Protein AF-A0A0G3UY94-F1 (afdb_monomer_lite)

Sequence (174 aa):
MSTPREQEIESTTPRPGQRKGATKQNPTDFEIDQRRLQVGRLLSEKVPQSEIAECLGISRSTLTRDLTAIKAEWRSQVRVQYTEAIAQEIATLDELERRIWVTHLNAFGDDSVSEFSLKAVGALLSIKDRRYRLLGLVGTPKPEIRPVPTLTREEHEEAESAMFWNTMGDYLGA

pLDDT: mean 83.75, std 15.05, range [45.38, 98.38]

Radius of gyration: 38.99 Å; chains: 1; bounding box: 104×65×109 Å

Secondary structure (DSSP, 8-state):
------------PPP---------PPPPHHHHHHHHHHHHHHHHTT--HHHHHHHTT--HHHHHHHHHHHHHHHHHHHHHHHHHHHHHHHHHHHHHHHHHIIIIITT--SS---HHHHHHHHHHHHHHHHHHHHTT-S-S-----PPP----HHHHHHHHHHHHHHHHH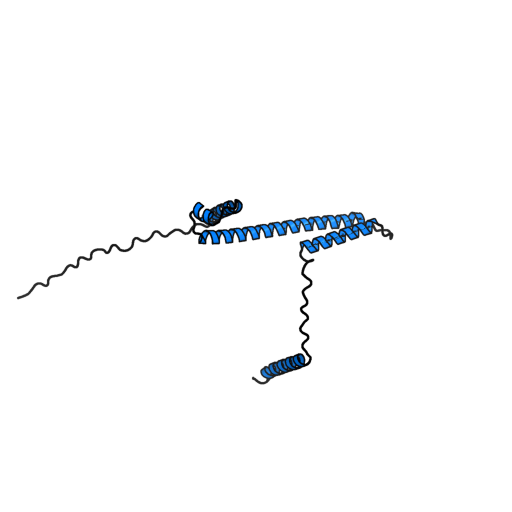HHS--

Foldseek 3Di:
DDDDDDDDDPPPDDDPDDPPPPPDDDDDPVVLVVLLVQLVVCVVVVNDLVVSCVVVVHDSVSSVVSVVVNVVVVVVVVVVVLVVVLVVLLVVLVVVLVVLCVPPVVPPPDPDDDPSNVVSVVSNVVSVVVNCVSVVVPDPPPPPPPPPPPQDPVSVVVVVVVVVVVVVVVVVPD

Structure (mmCIF, N/CA/C/O backbone):
data_AF-A0A0G3UY94-F1
#
_entry.id   AF-A0A0G3UY94-F1
#
loop_
_atom_site.group_PDB
_atom_site.id
_atom_site.type_symbol
_atom_site.label_atom_id
_atom_site.label_alt_id
_atom_site.label_comp_id
_atom_site.label_asym_id
_atom_site.label_entity_id
_atom_site.label_seq_id
_atom_site.pdbx_PDB_ins_code
_atom_site.Cartn_x
_atom_site.Cartn_y
_atom_site.Cartn_z
_atom_site.occupancy
_atom_site.B_iso_or_equiv
_atom_site.auth_seq_id
_atom_site.auth_comp_id
_atom_site.auth_asym_id
_atom_site.auth_atom_id
_atom_site.pdbx_PDB_model_num
ATOM 1 N N . MET A 1 1 ? -63.654 -45.161 69.957 1.00 45.38 1 MET A N 1
ATOM 2 C CA . MET A 1 1 ? -62.869 -43.923 70.140 1.00 45.38 1 MET A CA 1
ATOM 3 C C . MET A 1 1 ? -61.883 -43.850 68.986 1.00 45.38 1 MET A C 1
ATOM 5 O O . MET A 1 1 ? -60.883 -44.550 69.015 1.00 45.38 1 MET A O 1
ATOM 9 N N . SER A 1 2 ? -62.229 -43.105 67.937 1.00 50.50 2 SER A N 1
ATOM 10 C CA . SER A 1 2 ? -61.427 -42.946 66.719 1.00 50.50 2 SER A CA 1
ATOM 11 C C . SER A 1 2 ? -61.305 -41.452 66.462 1.00 50.50 2 SER A C 1
ATOM 13 O O . SER A 1 2 ? -62.314 -40.787 66.242 1.00 50.50 2 SER A O 1
ATOM 15 N N . THR A 1 3 ? -60.096 -40.917 66.577 1.00 55.03 3 THR A N 1
ATOM 16 C CA . THR A 1 3 ? -59.793 -39.518 66.273 1.00 55.03 3 THR A CA 1
ATOM 17 C C . THR A 1 3 ? -59.584 -39.351 64.763 1.00 55.03 3 THR A C 1
ATOM 19 O O . THR A 1 3 ? -58.876 -40.167 64.163 1.00 55.03 3 THR A O 1
ATOM 22 N N . PRO A 1 4 ? -60.187 -38.334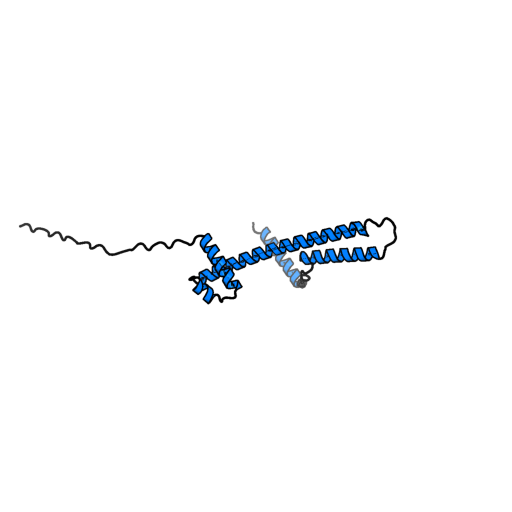 64.118 1.00 60.91 4 PRO A N 1
ATOM 23 C CA . PRO A 1 4 ? -59.949 -38.042 62.711 1.00 60.91 4 PRO A CA 1
ATOM 24 C C . PRO A 1 4 ? -58.599 -37.339 62.555 1.00 60.91 4 PRO A C 1
ATOM 26 O O . PRO A 1 4 ? -58.284 -36.399 63.281 1.00 60.91 4 PRO A O 1
ATOM 29 N N . ARG A 1 5 ? -57.799 -37.821 61.607 1.00 59.25 5 ARG A N 1
ATOM 30 C CA . ARG A 1 5 ? -56.486 -37.283 61.250 1.00 59.25 5 ARG A CA 1
ATOM 31 C C . ARG A 1 5 ? -56.699 -36.073 60.341 1.00 59.25 5 ARG A C 1
ATOM 33 O O . ARG A 1 5 ? -57.113 -36.242 59.195 1.00 59.25 5 ARG A O 1
ATOM 40 N N . GLU A 1 6 ? -56.472 -34.879 60.880 1.00 57.44 6 GLU A N 1
ATOM 41 C CA . GLU A 1 6 ? -56.468 -33.618 60.137 1.00 57.44 6 GLU A CA 1
ATOM 42 C C . GLU A 1 6 ? -55.466 -33.709 58.979 1.00 57.44 6 GLU A C 1
ATOM 44 O O . GLU A 1 6 ? -54.290 -34.021 59.167 1.00 57.44 6 GLU A O 1
ATOM 49 N N . GLN A 1 7 ? -55.967 -33.514 57.760 1.00 63.06 7 GLN A N 1
ATOM 50 C CA . GLN A 1 7 ? -55.154 -33.387 56.560 1.00 63.06 7 GLN A CA 1
ATOM 51 C C . GLN A 1 7 ? -54.801 -31.909 56.396 1.00 63.06 7 GLN A C 1
ATOM 53 O O . GLN A 1 7 ? -55.646 -31.102 56.011 1.00 63.06 7 GLN A O 1
ATOM 58 N N . GLU A 1 8 ? -53.556 -31.562 56.713 1.00 58.56 8 GLU A N 1
ATOM 59 C CA . GLU A 1 8 ? -52.966 -30.262 56.406 1.00 58.56 8 GLU A CA 1
ATOM 60 C C . GLU A 1 8 ? -52.818 -30.126 54.884 1.00 58.56 8 GLU A C 1
ATOM 62 O O . GLU A 1 8 ? -52.065 -30.851 54.235 1.00 58.56 8 GLU A O 1
ATOM 67 N N . ILE A 1 9 ? -53.583 -29.207 54.299 1.00 66.88 9 ILE A N 1
ATOM 68 C CA . ILE A 1 9 ? -53.472 -28.838 52.890 1.00 66.88 9 ILE A CA 1
ATOM 69 C C . ILE A 1 9 ? -52.396 -27.752 52.816 1.00 66.88 9 ILE A C 1
ATOM 71 O O . ILE A 1 9 ? -52.675 -26.573 53.030 1.00 66.88 9 ILE A O 1
ATOM 75 N N . GLU A 1 10 ? -51.153 -28.153 52.543 1.00 56.56 10 GLU A N 1
ATOM 76 C CA . GLU A 1 10 ? -50.052 -27.236 52.240 1.00 56.56 10 GLU A CA 1
ATOM 77 C C . GLU A 1 10 ? -50.372 -26.437 50.966 1.00 56.56 10 GLU A C 1
ATOM 79 O O . GLU A 1 10 ? -50.229 -26.901 49.831 1.00 56.56 10 GLU A O 1
ATOM 84 N N . SER A 1 11 ? -50.810 -25.193 51.150 1.00 55.22 11 SER A N 1
ATOM 85 C CA . SER A 1 11 ? -50.949 -24.207 50.085 1.00 55.22 11 SER A CA 1
ATOM 86 C C . SER A 1 11 ? -49.564 -23.837 49.541 1.00 55.22 11 SER A C 1
ATOM 88 O O . SER A 1 11 ? -48.891 -22.942 50.054 1.00 55.22 11 SER A O 1
ATOM 90 N N . THR A 1 12 ? -49.132 -24.536 48.492 1.00 59.66 12 THR A N 1
ATOM 91 C CA . THR A 1 12 ? -47.936 -24.192 47.714 1.00 59.66 12 THR A CA 1
ATOM 92 C C . THR A 1 12 ? -48.205 -22.915 46.917 1.00 59.66 12 THR A C 1
ATOM 94 O O . THR A 1 12 ? -48.771 -22.939 45.824 1.00 59.66 12 THR A O 1
ATOM 97 N N . THR A 1 13 ? -47.812 -21.772 47.470 1.00 66.69 13 THR A N 1
ATOM 98 C CA . THR A 1 13 ? -47.807 -20.489 46.759 1.00 66.69 13 THR A CA 1
ATOM 99 C C . THR A 1 13 ? -46.778 -20.546 45.616 1.00 66.69 13 THR A C 1
ATOM 101 O O . THR A 1 13 ? -45.621 -20.900 45.869 1.00 66.69 13 THR A O 1
ATOM 104 N N . PRO A 1 14 ? -47.125 -20.188 44.362 1.00 62.19 14 PRO A N 1
ATOM 105 C CA . PRO A 1 14 ? -46.166 -20.193 43.263 1.00 62.19 14 PRO A CA 1
ATOM 106 C C . PRO A 1 14 ? -45.087 -19.137 43.514 1.00 62.19 14 PRO A C 1
ATOM 108 O O . PRO A 1 14 ? -45.364 -17.940 43.603 1.00 62.19 14 PRO A O 1
ATOM 111 N N . ARG A 1 15 ? -43.834 -19.582 43.627 1.00 64.38 15 ARG A N 1
ATOM 112 C CA . ARG A 1 15 ? -42.667 -18.706 43.760 1.00 64.38 15 ARG A CA 1
ATOM 113 C C . ARG A 1 15 ? -42.537 -17.868 42.473 1.00 64.38 15 ARG A C 1
ATOM 115 O O . ARG A 1 15 ? -42.463 -18.463 41.397 1.00 64.38 15 ARG A O 1
ATOM 122 N N . PRO A 1 16 ? -42.477 -16.523 42.533 1.00 57.03 16 PRO A N 1
ATOM 123 C CA . PRO A 1 16 ? -42.271 -15.674 41.361 1.00 57.03 16 PRO A CA 1
ATOM 124 C C . PRO A 1 16 ? -40.814 -15.809 40.898 1.00 57.03 16 PRO A C 1
ATOM 126 O O . PRO A 1 16 ? -39.945 -15.014 41.243 1.00 57.03 16 PRO A O 1
ATOM 129 N N . GLY A 1 17 ? -40.522 -16.888 40.178 1.00 66.12 17 GLY A N 1
ATOM 130 C CA . GLY A 1 17 ? -39.187 -17.247 39.729 1.00 66.12 17 GLY A CA 1
ATOM 131 C C . GLY A 1 17 ? -39.116 -17.309 38.212 1.00 66.12 17 GLY A C 1
ATOM 132 O O . GLY A 1 17 ? -39.816 -18.097 37.593 1.00 66.12 17 GLY A O 1
ATOM 133 N N . GLN A 1 18 ? -38.193 -16.525 37.653 1.00 61.69 18 GLN A N 1
ATOM 134 C CA . GLN A 1 18 ? -37.640 -16.654 36.300 1.00 61.69 18 GLN A CA 1
ATOM 135 C C . GLN A 1 18 ? -38.493 -16.094 35.152 1.00 61.69 18 GLN A C 1
ATOM 137 O O . GLN A 1 18 ? -39.035 -16.808 34.310 1.00 61.69 18 GLN A O 1
ATOM 142 N N . ARG A 1 19 ? -38.470 -14.761 35.017 1.00 64.44 19 ARG A N 1
ATOM 143 C CA . ARG A 1 19 ? -38.602 -14.138 33.694 1.00 64.44 19 ARG A CA 1
ATOM 144 C C . ARG A 1 19 ? -37.433 -14.632 32.837 1.00 64.44 19 ARG A C 1
ATOM 146 O O . ARG A 1 19 ? -36.291 -14.261 33.099 1.00 64.44 19 ARG A O 1
ATOM 153 N N . LYS A 1 20 ? -37.711 -15.489 31.849 1.00 61.47 20 LYS A N 1
ATOM 154 C CA . LYS A 1 20 ? -36.762 -15.855 30.788 1.00 61.47 20 LYS A CA 1
ATOM 155 C C . LYS A 1 20 ? -36.265 -14.555 30.150 1.00 61.47 20 LYS A C 1
ATOM 157 O O . LYS A 1 20 ? -37.039 -13.861 29.496 1.00 61.47 20 LYS A O 1
ATOM 162 N N . GLY A 1 21 ? -35.017 -14.182 30.428 1.00 64.12 21 GLY A N 1
ATOM 163 C CA . GLY A 1 21 ? -34.404 -12.989 29.855 1.00 64.12 21 GLY A CA 1
ATOM 164 C C . GLY A 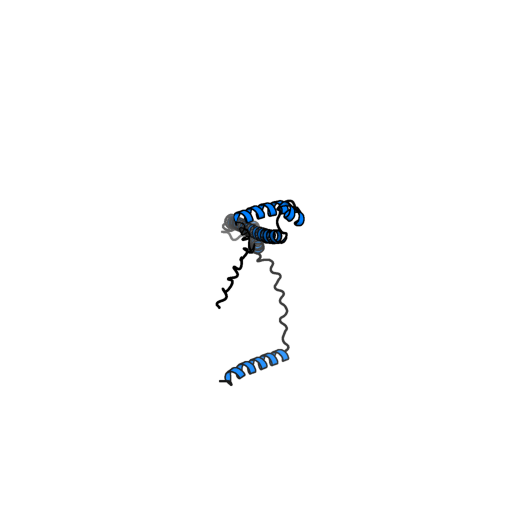1 21 ? -34.421 -13.104 28.336 1.00 64.12 21 GLY A C 1
ATOM 165 O O . GLY A 1 21 ? -34.018 -14.136 27.803 1.00 64.12 21 GLY A O 1
ATOM 166 N N . ALA A 1 22 ? -34.924 -12.073 27.658 1.00 69.81 22 ALA A N 1
ATOM 167 C CA . ALA A 1 22 ? -34.891 -11.998 26.206 1.00 69.81 22 ALA A CA 1
ATOM 168 C C . ALA A 1 22 ? -33.449 -12.221 25.735 1.00 69.81 22 ALA A C 1
ATOM 170 O O . ALA A 1 22 ? -32.534 -11.488 26.122 1.00 69.81 22 ALA A O 1
ATOM 171 N N . THR A 1 23 ? -33.238 -13.270 24.948 1.00 75.75 23 THR A N 1
ATOM 172 C CA . THR A 1 23 ? -31.953 -13.574 24.330 1.00 75.75 23 THR A CA 1
ATOM 173 C C . THR A 1 23 ? -31.591 -12.399 23.433 1.00 75.75 23 THR A C 1
ATOM 175 O O . THR A 1 23 ? -32.278 -12.137 22.447 1.00 75.75 23 THR A O 1
ATOM 178 N N . LYS A 1 24 ? -30.537 -11.654 23.786 1.00 78.62 24 LYS A N 1
ATOM 179 C CA . LYS A 1 24 ? -29.980 -10.635 22.893 1.00 78.62 24 LYS A CA 1
ATOM 180 C C . LYS A 1 24 ? -29.584 -11.343 21.601 1.00 78.62 24 LYS A C 1
ATOM 182 O O . LYS A 1 24 ? -28.738 -12.234 21.635 1.00 78.62 24 LYS A O 1
ATOM 187 N N . GLN A 1 25 ? -30.240 -10.995 20.499 1.00 85.19 25 GLN A N 1
ATOM 188 C CA . GLN A 1 25 ? -29.851 -11.501 19.190 1.00 85.19 25 GLN A CA 1
ATOM 189 C C . GLN A 1 25 ? -28.437 -11.000 18.895 1.00 85.19 25 GLN A C 1
ATOM 191 O O . GLN A 1 25 ? -28.114 -9.839 19.155 1.00 85.19 25 GLN A O 1
ATOM 196 N N . ASN A 1 26 ? -27.577 -11.902 18.425 1.00 90.81 26 ASN A N 1
ATOM 197 C CA . ASN A 1 26 ? -26.253 -11.510 17.969 1.00 90.81 26 ASN A CA 1
ATOM 198 C C . ASN A 1 26 ? -26.415 -10.622 16.727 1.00 90.81 26 ASN A C 1
ATOM 200 O O . ASN A 1 26 ? -27.271 -10.930 15.896 1.00 90.81 26 ASN A O 1
ATOM 204 N N . PRO A 1 27 ? -25.621 -9.545 16.603 1.00 89.88 27 PRO A N 1
ATOM 205 C CA . PRO A 1 27 ? -25.665 -8.702 15.420 1.00 89.88 27 PRO A CA 1
ATOM 206 C C . PRO A 1 27 ? -25.322 -9.530 14.182 1.00 89.88 27 PRO A C 1
ATOM 208 O O . PRO A 1 27 ? -24.445 -10.396 14.226 1.00 89.88 27 PRO A O 1
ATOM 211 N N . THR A 1 28 ? -26.023 -9.253 13.094 1.00 95.56 28 THR A N 1
ATOM 212 C CA . THR A 1 28 ? -25.758 -9.847 11.782 1.00 95.56 28 THR A CA 1
ATOM 213 C C . THR A 1 28 ? -24.442 -9.316 11.210 1.00 95.56 28 THR A C 1
ATOM 215 O O . THR A 1 28 ? -24.015 -8.206 11.540 1.00 95.56 28 THR A O 1
ATOM 218 N N . ASP A 1 29 ? -23.805 -10.074 10.314 1.00 95.50 29 ASP A N 1
ATOM 219 C CA . ASP A 1 29 ? -22.558 -9.643 9.662 1.00 95.50 29 ASP A CA 1
ATOM 220 C C . ASP A 1 29 ? -22.730 -8.299 8.934 1.00 95.50 29 ASP A C 1
ATOM 222 O O . ASP A 1 29 ? -21.883 -7.414 9.037 1.00 95.50 29 ASP A O 1
ATOM 226 N N . PHE A 1 30 ? -23.892 -8.087 8.309 1.00 96.06 30 PHE A N 1
ATOM 227 C CA . PHE A 1 30 ? -24.229 -6.828 7.647 1.00 96.06 30 PHE A CA 1
ATOM 228 C C . PHE A 1 30 ? -24.247 -5.628 8.610 1.00 96.06 30 PHE A C 1
ATOM 230 O O . PHE A 1 30 ? -23.723 -4.565 8.283 1.00 96.06 30 PHE A O 1
ATOM 237 N N . GLU A 1 31 ? -24.812 -5.777 9.812 1.00 96.69 31 GLU A N 1
ATOM 238 C CA . GLU A 1 31 ? -24.820 -4.706 10.821 1.00 96.69 31 GLU A CA 1
ATOM 239 C C . GLU A 1 31 ? -23.410 -4.392 11.329 1.00 96.69 31 GLU A C 1
ATOM 241 O O . GLU A 1 31 ? -23.085 -3.235 11.606 1.00 96.69 31 GLU A O 1
ATOM 246 N N . ILE A 1 32 ? -22.561 -5.416 11.446 1.00 97.19 32 ILE A N 1
ATOM 247 C CA . ILE A 1 32 ? -21.157 -5.248 11.824 1.00 97.19 32 ILE A CA 1
ATOM 248 C C . ILE A 1 32 ? -20.417 -4.456 10.742 1.00 97.19 32 ILE A C 1
ATOM 250 O O . ILE A 1 32 ? -19.692 -3.516 11.072 1.00 97.19 32 ILE A O 1
ATOM 254 N N . ASP A 1 33 ? -20.624 -4.781 9.469 1.00 97.44 33 ASP A N 1
ATOM 255 C CA . ASP A 1 33 ? -19.961 -4.099 8.358 1.00 97.44 33 ASP A CA 1
ATOM 256 C C . ASP A 1 33 ? -20.446 -2.654 8.194 1.00 97.44 33 ASP A C 1
ATOM 258 O O . ASP A 1 33 ? -19.629 -1.739 8.075 1.00 97.44 33 ASP A O 1
ATOM 262 N N . GLN A 1 34 ? -21.755 -2.406 8.308 1.00 97.88 34 GLN A N 1
ATOM 263 C CA . GLN A 1 34 ? -22.305 -1.044 8.336 1.00 97.88 34 GLN A CA 1
ATOM 264 C C . GLN A 1 34 ? -21.703 -0.216 9.475 1.00 97.88 34 GLN A C 1
ATOM 266 O O . GLN A 1 34 ? -21.284 0.928 9.272 1.00 97.88 34 GLN A O 1
ATOM 271 N N . ARG A 1 35 ? -21.582 -0.805 10.669 1.00 98.00 35 ARG A N 1
ATOM 272 C CA . ARG A 1 35 ? -20.937 -0.142 11.804 1.00 98.00 35 ARG A CA 1
ATOM 273 C C . ARG A 1 35 ? -19.464 0.155 11.522 1.00 98.00 35 ARG A C 1
ATOM 275 O O . ARG A 1 35 ? -19.002 1.255 11.816 1.00 98.00 35 ARG A O 1
ATOM 282 N N . ARG A 1 36 ? -18.717 -0.783 10.935 1.00 98.38 36 ARG A N 1
ATOM 283 C CA . ARG A 1 36 ? -17.304 -0.577 10.574 1.00 98.38 36 ARG A CA 1
ATOM 284 C C . ARG A 1 36 ? -17.125 0.532 9.545 1.00 98.38 36 ARG A C 1
ATOM 286 O O . ARG A 1 36 ? -16.192 1.319 9.687 1.00 98.38 36 ARG A O 1
ATOM 293 N N . LEU A 1 37 ? -18.029 0.658 8.574 1.00 98.00 37 LEU A N 1
ATOM 294 C CA . LEU A 1 37 ? -18.027 1.774 7.624 1.00 98.00 37 LEU A CA 1
ATOM 295 C C . LEU A 1 37 ? -18.188 3.123 8.341 1.00 98.00 37 LEU A C 1
ATOM 297 O O . LEU A 1 37 ? -17.430 4.058 8.076 1.00 98.00 37 LEU A O 1
ATOM 301 N N . GLN A 1 38 ? -19.117 3.216 9.297 1.00 98.25 38 GLN A N 1
ATOM 302 C CA . GLN A 1 38 ? -19.312 4.427 10.105 1.00 98.25 38 GLN A CA 1
ATOM 303 C C . GLN A 1 38 ? -18.084 4.749 10.969 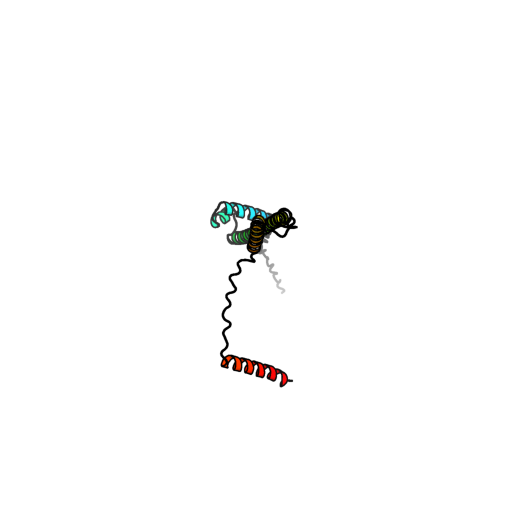1.00 98.25 38 GLN A C 1
ATOM 305 O O . GLN A 1 38 ? -17.615 5.887 10.972 1.00 98.25 38 GLN A O 1
ATOM 310 N N . VAL A 1 39 ? -17.520 3.745 11.652 1.00 98.38 39 VAL A N 1
ATOM 311 C CA . VAL A 1 39 ? -16.277 3.886 12.431 1.00 98.38 39 VAL A CA 1
ATOM 312 C C . VAL A 1 39 ? -15.128 4.360 11.538 1.00 98.38 39 VAL A C 1
ATOM 314 O O . VAL A 1 39 ? -14.398 5.277 11.913 1.00 98.38 39 VAL A O 1
ATOM 317 N N . GLY A 1 40 ? -14.969 3.765 10.353 1.00 97.50 40 GLY A N 1
ATOM 318 C CA . GLY A 1 40 ? -13.932 4.126 9.387 1.00 97.50 40 GLY A CA 1
ATOM 319 C C . GLY A 1 40 ? -14.049 5.576 8.919 1.00 97.50 40 GLY A C 1
ATOM 320 O O . GLY A 1 40 ? -13.042 6.285 8.872 1.00 97.50 40 GLY A O 1
ATOM 321 N N . ARG A 1 41 ? -15.275 6.045 8.655 1.00 98.06 41 ARG A N 1
ATOM 322 C CA . ARG A 1 41 ? -15.545 7.443 8.297 1.00 98.06 41 ARG A CA 1
ATOM 323 C C . ARG A 1 41 ? -15.140 8.403 9.417 1.00 98.06 41 ARG A C 1
ATOM 325 O O . ARG A 1 41 ? -14.333 9.296 9.172 1.00 98.06 41 ARG A O 1
ATOM 332 N N . LEU A 1 42 ? -15.612 8.184 10.644 1.00 98.12 42 LEU A N 1
ATOM 333 C CA . LEU A 1 42 ? -15.279 9.049 11.786 1.00 98.12 42 LEU A CA 1
ATOM 334 C C . LEU A 1 42 ? -13.770 9.058 12.084 1.00 98.12 42 LEU A C 1
ATOM 336 O O . LEU A 1 42 ? -13.191 10.096 12.403 1.00 98.12 42 LEU A O 1
ATOM 340 N N . LEU A 1 43 ? -13.101 7.913 11.916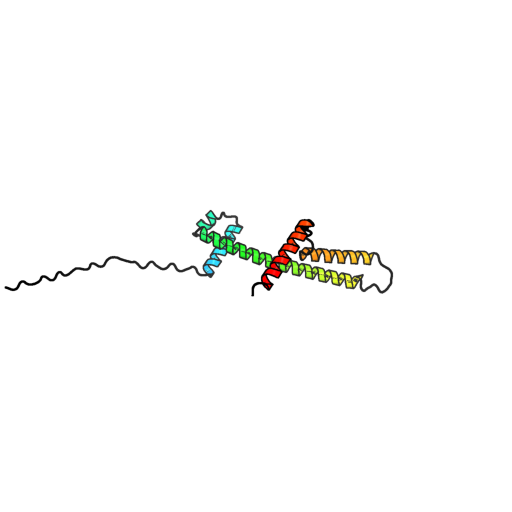 1.00 97.31 43 LEU A N 1
ATOM 341 C CA . LEU A 1 43 ? -11.649 7.819 12.059 1.00 97.31 43 LEU A CA 1
ATOM 342 C C . LEU A 1 43 ? -10.909 8.655 11.000 1.00 97.31 43 LEU A C 1
ATOM 344 O O . LEU A 1 43 ? -9.884 9.271 11.307 1.00 97.31 43 LEU A O 1
ATOM 348 N N . SER A 1 44 ? -11.413 8.689 9.761 1.00 96.25 44 SER A N 1
ATOM 349 C CA . SER A 1 44 ? -10.843 9.512 8.684 1.00 96.25 44 SER A CA 1
ATOM 350 C C . SER A 1 44 ? -10.984 11.014 8.958 1.00 96.25 44 SER A C 1
ATOM 352 O O . SER A 1 44 ? -10.063 11.778 8.670 1.00 96.25 44 SER A O 1
ATOM 354 N N . GLU A 1 45 ? -12.066 11.404 9.637 1.00 97.62 45 GLU A N 1
ATOM 355 C CA . GLU A 1 45 ? -12.353 12.766 10.110 1.00 97.62 45 GLU A CA 1
ATOM 356 C C . GLU A 1 45 ? -11.566 13.137 11.388 1.00 97.62 45 GLU A C 1
ATOM 358 O O . GLU A 1 45 ? -11.712 14.238 11.911 1.00 97.62 45 GLU A O 1
ATOM 363 N N . LYS A 1 46 ? -10.683 12.248 11.873 1.00 97.69 46 LYS A N 1
ATOM 364 C CA . LYS A 1 46 ? -9.835 12.430 13.070 1.00 97.69 46 LYS A CA 1
ATOM 365 C C . LYS A 1 46 ? -10.605 12.558 14.391 1.00 97.69 46 LYS A C 1
ATOM 367 O O . LYS A 1 46 ? -10.041 13.044 15.370 1.00 97.69 46 LYS A O 1
ATOM 372 N N . VAL A 1 47 ? -11.839 12.058 14.455 1.00 97.94 47 VAL A N 1
ATOM 373 C CA . VAL A 1 47 ? -12.622 12.004 15.700 1.00 97.94 47 VAL A CA 1
ATOM 374 C C . VAL A 1 47 ? -11.931 11.064 16.708 1.00 97.94 47 VAL A C 1
ATOM 376 O O . VAL A 1 47 ? -11.492 9.970 16.327 1.00 97.94 47 VAL A O 1
ATOM 379 N N . PRO A 1 48 ? -11.785 11.443 17.993 1.00 97.94 48 PRO A N 1
ATOM 380 C CA . PRO A 1 48 ? -11.140 10.593 18.990 1.00 97.94 48 PRO A CA 1
ATOM 381 C C . PRO A 1 48 ? -11.986 9.350 19.310 1.00 97.94 48 PRO A C 1
ATOM 383 O O . PRO A 1 48 ? -13.212 9.376 19.310 1.00 97.94 48 PRO A O 1
ATOM 386 N N . GLN A 1 49 ? -11.328 8.230 19.632 1.00 97.31 49 GLN A N 1
ATOM 387 C CA . GLN A 1 49 ? -11.995 6.927 19.817 1.00 97.31 49 GLN A CA 1
ATOM 388 C C . GLN A 1 49 ? -13.049 6.922 20.934 1.00 97.31 49 GLN A C 1
ATOM 390 O O . GLN A 1 49 ? -14.025 6.179 20.850 1.00 97.31 49 GLN A O 1
ATOM 395 N N . SER A 1 50 ? -12.856 7.727 21.982 1.00 97.00 50 SER A N 1
ATOM 396 C CA . SER A 1 50 ? -13.845 7.891 23.051 1.00 97.00 50 SER A CA 1
ATOM 397 C C . SER A 1 50 ? -15.154 8.463 22.514 1.00 97.00 50 SER A C 1
ATOM 399 O O . SER A 1 50 ? -16.204 7.881 22.764 1.00 97.00 50 SER A O 1
ATOM 401 N N . GLU A 1 51 ? -15.073 9.525 21.712 1.00 98.19 51 GLU A N 1
ATOM 402 C CA . GLU A 1 51 ? -16.238 10.165 21.099 1.00 98.19 51 GLU A CA 1
ATOM 403 C C . GLU A 1 51 ? -16.887 9.244 20.064 1.00 98.19 51 GLU A C 1
ATOM 405 O O . GLU A 1 51 ? -18.103 9.126 20.042 1.00 98.19 51 GLU A O 1
ATOM 410 N N . ILE A 1 52 ? -16.107 8.489 19.279 1.00 97.94 52 ILE A N 1
ATOM 411 C CA . ILE A 1 52 ? -16.661 7.506 18.328 1.00 97.94 52 ILE A CA 1
ATOM 412 C C . ILE A 1 52 ? -17.514 6.449 19.047 1.00 97.94 52 ILE A C 1
ATOM 414 O O . ILE A 1 52 ? -18.601 6.105 18.578 1.00 97.94 52 ILE A O 1
ATOM 418 N N . ALA A 1 53 ? -17.031 5.918 20.177 1.00 98.06 53 ALA A N 1
ATOM 419 C CA . ALA A 1 53 ? -17.768 4.918 20.949 1.00 98.06 53 ALA A CA 1
ATOM 420 C C . ALA A 1 53 ? -19.090 5.482 21.493 1.00 98.06 53 ALA A C 1
ATOM 422 O O . ALA A 1 53 ? -20.113 4.799 21.447 1.00 98.06 53 ALA A O 1
ATOM 423 N N . GLU A 1 54 ? -19.065 6.730 21.965 1.00 97.88 54 GLU A N 1
ATOM 424 C CA . GLU A 1 54 ? -20.237 7.444 22.474 1.00 97.88 54 GLU A CA 1
ATOM 425 C C . GLU A 1 54 ? -21.235 7.770 21.354 1.00 97.88 54 GLU A C 1
ATOM 427 O O . GLU A 1 54 ? -22.411 7.432 21.478 1.00 97.88 54 GLU A O 1
ATOM 432 N N . CYS A 1 55 ? -20.771 8.319 20.227 1.00 97.44 55 CYS A N 1
ATOM 433 C CA . CYS A 1 55 ? -21.597 8.651 19.064 1.00 97.44 55 CYS A CA 1
ATOM 434 C C . CYS A 1 55 ? -22.333 7.437 18.487 1.00 97.44 55 CYS A C 1
ATOM 436 O O . CYS A 1 55 ? -23.473 7.563 18.048 1.00 97.44 55 CYS A O 1
ATOM 438 N N . LEU A 1 56 ? -21.690 6.266 18.474 1.00 97.44 56 LEU A N 1
ATOM 439 C CA . LEU A 1 56 ? -22.267 5.034 17.926 1.00 97.44 56 LEU A CA 1
ATOM 440 C C . LEU A 1 56 ? -22.964 4.166 18.984 1.00 97.44 56 LEU A C 1
ATOM 442 O O . LEU A 1 56 ? -23.503 3.112 18.647 1.00 97.44 56 LEU A O 1
ATOM 446 N N . GLY A 1 57 ? -22.940 4.567 20.260 1.00 97.56 57 GLY A N 1
ATOM 447 C CA . GLY A 1 57 ? -23.549 3.809 21.354 1.00 97.56 57 GLY A CA 1
ATOM 448 C C . GLY A 1 57 ? -22.940 2.416 21.560 1.00 97.56 57 GLY A C 1
ATOM 449 O O . GLY A 1 57 ? -23.640 1.489 21.971 1.00 97.56 57 GLY A O 1
ATOM 450 N N . ILE A 1 58 ? -21.649 2.238 21.262 1.00 97.62 58 ILE A N 1
ATOM 451 C CA . ILE A 1 58 ? -20.956 0.945 21.358 1.00 97.62 58 ILE A CA 1
ATOM 452 C C . ILE A 1 58 ? -19.929 0.915 22.484 1.00 97.62 58 ILE A C 1
ATOM 454 O O . ILE A 1 58 ? -19.364 1.929 22.888 1.00 97.62 58 ILE A O 1
ATOM 458 N N . SER A 1 59 ? -19.628 -0.285 22.988 1.00 97.62 59 SER A N 1
ATOM 459 C CA . SER A 1 59 ? -18.561 -0.438 23.975 1.00 97.62 59 SER A CA 1
ATOM 460 C C . SER A 1 59 ? -17.192 -0.155 23.351 1.00 97.62 59 SER A C 1
ATOM 462 O O . SER A 1 59 ? -16.921 -0.523 22.204 1.00 97.62 59 SER A O 1
ATOM 464 N N . ARG A 1 60 ? -16.268 0.390 24.152 1.00 97.69 60 ARG A N 1
ATOM 465 C CA . ARG A 1 60 ? -14.865 0.584 23.742 1.00 97.69 60 ARG A CA 1
ATOM 466 C C . ARG A 1 60 ? -14.215 -0.715 23.252 1.00 97.69 60 ARG A C 1
ATOM 468 O O . ARG A 1 60 ? -13.452 -0.697 22.298 1.00 97.69 60 ARG A O 1
ATOM 475 N N . SER A 1 61 ? -14.555 -1.855 23.858 1.00 97.56 61 SER A N 1
ATOM 476 C CA . SER A 1 61 ? -14.072 -3.170 23.418 1.00 97.56 61 SER A CA 1
ATOM 477 C C . SER A 1 61 ? -14.555 -3.554 22.015 1.00 97.56 61 SER A C 1
ATOM 479 O O . SER A 1 61 ? -13.779 -4.114 21.242 1.00 97.56 61 SER A O 1
ATOM 481 N N . THR A 1 62 ? -15.809 -3.238 21.674 1.00 97.38 62 THR A N 1
ATOM 482 C CA . THR A 1 62 ? -16.370 -3.461 20.332 1.00 97.38 62 THR A CA 1
ATOM 483 C C . THR A 1 62 ? -15.679 -2.556 19.321 1.00 97.38 62 THR A C 1
ATOM 485 O O . THR A 1 62 ? -15.200 -3.046 18.302 1.00 97.38 62 THR A O 1
ATOM 488 N N . LEU A 1 63 ? -15.510 -1.273 19.661 1.00 98.12 63 LEU A N 1
ATOM 489 C CA . LEU A 1 63 ? -14.773 -0.323 18.830 1.00 98.12 63 LEU A CA 1
ATOM 490 C C . LEU A 1 63 ? -13.339 -0.799 18.549 1.00 98.12 63 LEU A C 1
ATOM 492 O O . LEU A 1 63 ? -12.913 -0.796 17.400 1.00 98.12 63 LEU A O 1
ATOM 496 N N . THR A 1 64 ? -12.599 -1.268 19.559 1.00 98.19 64 THR A N 1
ATOM 497 C CA . THR A 1 64 ? -11.234 -1.789 19.362 1.00 98.19 64 THR A CA 1
ATOM 498 C C . THR A 1 64 ? -11.200 -2.979 18.400 1.00 98.19 64 THR A C 1
ATOM 500 O O . THR A 1 64 ? -10.294 -3.069 17.570 1.00 98.19 64 THR A O 1
ATOM 503 N N . ARG A 1 65 ? -12.177 -3.893 18.478 1.00 97.94 65 ARG A N 1
ATOM 504 C CA . ARG A 1 65 ? -12.281 -5.028 17.543 1.00 97.94 65 ARG A CA 1
ATOM 505 C C . ARG A 1 65 ? -12.559 -4.556 16.117 1.00 97.94 65 ARG A C 1
ATOM 507 O O . ARG A 1 65 ? -11.886 -5.013 15.196 1.00 97.94 65 ARG A O 1
ATOM 514 N N . ASP A 1 66 ? -13.485 -3.617 15.949 1.00 98.12 66 ASP A N 1
ATOM 515 C CA . ASP A 1 66 ? -13.822 -3.048 14.642 1.00 98.12 66 ASP A CA 1
ATOM 516 C C . ASP A 1 66 ? -12.636 -2.283 14.039 1.00 98.12 66 ASP A C 1
ATOM 518 O O . ASP A 1 66 ? -12.302 -2.484 12.875 1.00 98.12 66 ASP A O 1
ATOM 522 N N . LEU A 1 67 ? -11.906 -1.502 14.841 1.00 98.06 67 LEU A N 1
ATOM 523 C CA . LEU A 1 67 ? -10.685 -0.818 14.404 1.00 98.06 67 LEU A CA 1
ATOM 524 C C . LEU A 1 67 ? -9.589 -1.793 13.959 1.00 98.06 67 LEU A C 1
ATOM 526 O O . LEU A 1 67 ? -8.870 -1.508 13.001 1.00 98.06 67 LEU A O 1
ATOM 530 N N . THR A 1 68 ? -9.434 -2.930 14.638 1.00 98.00 68 THR A N 1
ATOM 531 C CA . THR A 1 68 ? -8.489 -3.975 14.216 1.00 98.00 68 THR A CA 1
ATOM 532 C C . THR A 1 68 ? -8.882 -4.559 12.861 1.00 98.00 68 THR A C 1
ATOM 534 O O . THR A 1 68 ? -8.012 -4.704 12.002 1.00 98.00 68 THR A O 1
ATOM 537 N N . ALA A 1 69 ? -10.173 -4.836 12.651 1.00 97.81 69 ALA A N 1
ATOM 538 C CA . ALA A 1 69 ? -10.687 -5.345 11.381 1.00 97.81 69 ALA A CA 1
ATOM 539 C C . ALA A 1 69 ? -10.477 -4.338 10.237 1.00 97.81 69 ALA A C 1
ATOM 541 O O . ALA A 1 69 ? -9.861 -4.685 9.233 1.00 97.81 69 ALA A O 1
ATOM 542 N N . ILE A 1 70 ? -10.863 -3.073 10.438 1.00 97.19 70 ILE A N 1
ATOM 543 C CA . ILE A 1 70 ? -10.681 -1.987 9.460 1.00 97.19 70 ILE A CA 1
ATOM 544 C C . ILE A 1 70 ? -9.201 -1.831 9.086 1.00 97.19 70 ILE A C 1
ATOM 546 O O . ILE A 1 70 ? -8.846 -1.766 7.912 1.00 97.19 70 ILE A O 1
ATOM 550 N N . LYS A 1 71 ? -8.296 -1.822 10.075 1.00 96.19 71 LYS A N 1
ATOM 551 C CA . LYS A 1 71 ? -6.849 -1.721 9.814 1.00 96.19 71 LYS A CA 1
ATOM 552 C C . LYS A 1 71 ? -6.314 -2.916 9.029 1.00 96.19 71 LYS A C 1
ATOM 554 O O . LYS A 1 71 ? -5.408 -2.742 8.217 1.00 96.19 71 LYS A O 1
ATOM 559 N N . ALA A 1 72 ? -6.801 -4.124 9.305 1.00 94.69 72 ALA A N 1
ATOM 560 C CA . ALA A 1 72 ? -6.405 -5.314 8.559 1.00 94.69 72 ALA A CA 1
ATOM 561 C C . ALA A 1 72 ? -6.881 -5.231 7.102 1.00 94.69 72 ALA A C 1
ATOM 563 O O . ALA A 1 72 ? -6.090 -5.469 6.191 1.00 94.69 72 ALA A O 1
ATOM 564 N N . GLU A 1 73 ? -8.126 -4.809 6.891 1.00 95.38 73 GLU A N 1
ATOM 565 C CA . GLU A 1 73 ? -8.707 -4.612 5.566 1.00 95.38 73 GLU A CA 1
ATOM 566 C C . GLU A 1 73 ? -7.941 -3.556 4.761 1.00 95.38 73 GLU A C 1
ATOM 568 O O . GLU A 1 73 ? -7.490 -3.840 3.654 1.00 95.38 73 GLU A O 1
ATOM 573 N N . TRP A 1 74 ? -7.686 -2.377 5.334 1.00 93.88 74 TRP A N 1
ATOM 574 C CA . TRP A 1 74 ? -6.919 -1.323 4.664 1.00 93.88 74 TRP A CA 1
ATOM 575 C C . TRP A 1 74 ? -5.504 -1.770 4.306 1.00 93.88 74 TRP A C 1
ATOM 577 O O . TRP A 1 74 ? -5.035 -1.501 3.205 1.00 93.88 74 TRP A O 1
ATOM 587 N N . ARG A 1 75 ? -4.815 -2.500 5.194 1.00 93.38 75 ARG A N 1
ATOM 588 C CA . ARG A 1 75 ? -3.498 -3.075 4.868 1.00 93.38 75 ARG A CA 1
ATOM 589 C C . ARG A 1 75 ? -3.579 -4.063 3.710 1.00 93.38 75 ARG A C 1
ATOM 591 O O . ARG A 1 75 ? -2.677 -4.077 2.877 1.00 93.38 75 ARG A O 1
ATOM 598 N N . SER A 1 76 ? -4.630 -4.879 3.664 1.00 91.94 76 SER A N 1
ATOM 599 C CA . SER A 1 76 ? -4.864 -5.809 2.560 1.00 91.94 76 SER A CA 1
ATOM 600 C C . SER A 1 76 ? -5.087 -5.056 1.249 1.00 91.94 76 SER A C 1
ATOM 602 O O . SER A 1 76 ? -4.406 -5.334 0.268 1.00 91.94 76 SER A O 1
ATOM 604 N N . GLN A 1 77 ? -5.966 -4.052 1.243 1.00 90.00 77 GLN A N 1
ATOM 605 C CA . GLN A 1 77 ? -6.247 -3.229 0.064 1.00 90.00 77 GLN A CA 1
ATOM 606 C C . GLN A 1 77 ? -4.995 -2.495 -0.431 1.00 90.00 77 GLN A C 1
ATOM 608 O O . GLN A 1 77 ? -4.671 -2.572 -1.612 1.00 90.00 77 GLN A O 1
ATOM 613 N N . VAL A 1 78 ? -4.239 -1.861 0.472 1.00 90.31 78 VAL A N 1
ATOM 614 C CA . VAL A 1 78 ? -2.972 -1.192 0.135 1.00 90.31 78 VAL A CA 1
ATOM 615 C C . VAL A 1 78 ? -1.966 -2.184 -0.439 1.00 90.31 78 VAL A C 1
ATOM 617 O O . VAL A 1 78 ? -1.294 -1.862 -1.412 1.00 90.31 78 VAL A O 1
ATOM 620 N N . ARG A 1 79 ? -1.867 -3.399 0.115 1.00 88.75 79 ARG A N 1
ATOM 621 C CA . ARG A 1 79 ? -0.989 -4.441 -0.434 1.00 88.75 79 ARG A CA 1
ATOM 622 C C . ARG A 1 79 ? -1.385 -4.800 -1.866 1.00 88.75 79 ARG A C 1
ATOM 624 O O . ARG A 1 79 ? -0.502 -4.858 -2.712 1.00 88.75 79 ARG A O 1
ATOM 631 N N . VAL A 1 80 ? -2.675 -5.007 -2.139 1.00 90.12 80 VAL A N 1
ATOM 632 C CA . VAL A 1 80 ? -3.160 -5.311 -3.497 1.00 90.12 80 VAL A CA 1
ATOM 633 C C . VAL A 1 80 ? -2.848 -4.164 -4.457 1.00 90.12 80 VAL A C 1
ATOM 635 O O . VAL A 1 80 ? -2.220 -4.397 -5.485 1.00 90.12 80 VAL A O 1
ATOM 638 N N . GLN A 1 81 ? -3.202 -2.929 -4.093 1.00 88.88 81 GLN A N 1
ATOM 639 C CA . GLN A 1 81 ? -2.938 -1.740 -4.912 1.00 88.88 81 GLN A CA 1
ATOM 640 C C . GLN A 1 81 ? -1.441 -1.544 -5.174 1.00 88.88 81 GLN A C 1
ATOM 642 O O . GLN A 1 81 ? -1.037 -1.214 -6.284 1.00 88.88 81 GLN A O 1
ATOM 647 N N . TYR A 1 82 ? -0.603 -1.783 -4.165 1.00 88.50 82 TYR A N 1
ATOM 648 C CA . TYR A 1 82 ? 0.847 -1.710 -4.297 1.00 88.50 82 TYR A CA 1
ATOM 649 C C . TYR A 1 82 ? 1.389 -2.769 -5.264 1.00 88.50 82 TYR A C 1
ATOM 651 O O . TYR A 1 82 ? 2.200 -2.451 -6.131 1.00 88.50 82 TYR A O 1
ATOM 659 N N . THR A 1 83 ? 0.924 -4.017 -5.159 1.00 91.06 83 THR A N 1
ATOM 660 C CA . THR A 1 83 ? 1.302 -5.091 -6.088 1.00 91.06 83 THR A CA 1
ATOM 661 C C . THR A 1 83 ? 0.861 -4.783 -7.518 1.00 91.06 83 THR A C 1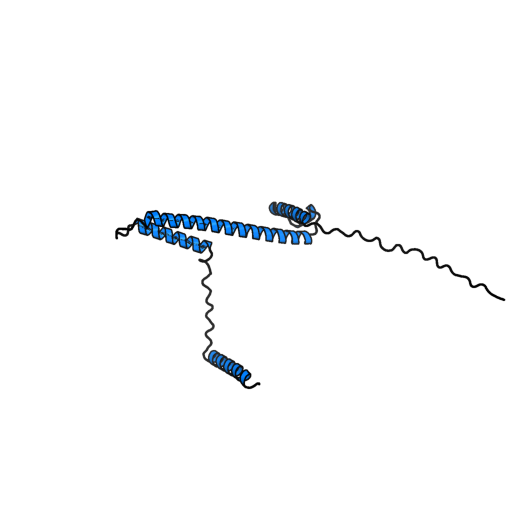
ATOM 663 O O . THR A 1 83 ? 1.639 -4.986 -8.448 1.00 91.06 83 THR A O 1
ATOM 666 N N . GLU A 1 84 ? -0.350 -4.259 -7.703 1.00 94.81 84 GLU A N 1
ATOM 667 C CA . GLU A 1 84 ? -0.856 -3.859 -9.017 1.00 94.81 84 GLU A CA 1
ATOM 668 C C . GLU A 1 84 ? -0.032 -2.712 -9.619 1.00 94.81 84 GLU A C 1
ATOM 670 O O . GLU A 1 84 ? 0.386 -2.794 -10.774 1.00 94.81 84 GLU A O 1
ATOM 675 N N . ALA A 1 85 ? 0.288 -1.688 -8.826 1.00 91.81 85 ALA A N 1
ATOM 676 C CA . ALA A 1 85 ? 1.133 -0.579 -9.259 1.00 91.81 85 ALA A CA 1
ATOM 677 C C . ALA A 1 85 ? 2.540 -1.050 -9.670 1.00 91.81 85 ALA A C 1
ATOM 679 O O . ALA A 1 85 ? 3.054 -0.626 -10.705 1.00 91.81 85 ALA A O 1
ATOM 680 N N . ILE A 1 86 ? 3.150 -1.970 -8.909 1.00 94.25 86 ILE A N 1
ATOM 681 C CA . ILE A 1 86 ? 4.428 -2.592 -9.290 1.00 94.25 86 ILE A CA 1
ATOM 682 C C . ILE A 1 86 ? 4.295 -3.338 -10.619 1.00 94.25 86 ILE A C 1
ATOM 684 O O . ILE A 1 86 ? 5.166 -3.207 -11.476 1.00 94.25 86 ILE A O 1
ATOM 688 N N . ALA A 1 87 ? 3.227 -4.117 -10.807 1.00 95.19 87 ALA A N 1
ATOM 689 C CA . ALA A 1 87 ? 3.025 -4.883 -12.033 1.00 95.19 87 ALA A CA 1
ATOM 690 C C . ALA A 1 87 ? 2.902 -3.969 -13.265 1.00 95.19 87 ALA A C 1
ATOM 692 O O . ALA A 1 87 ? 3.537 -4.228 -14.288 1.00 95.19 87 ALA A O 1
ATOM 693 N N . GLN A 1 88 ? 2.145 -2.873 -13.154 1.00 96.25 88 GLN A N 1
ATOM 694 C CA . GLN A 1 88 ? 2.004 -1.870 -14.216 1.00 96.25 88 GLN A CA 1
ATOM 695 C C . GLN A 1 88 ? 3.338 -1.189 -14.550 1.00 96.25 88 GLN A C 1
ATOM 697 O O . GLN A 1 88 ? 3.689 -1.016 -15.721 1.00 96.25 88 GLN A O 1
ATOM 702 N N . GLU A 1 89 ? 4.111 -0.835 -13.526 1.00 95.88 89 GLU A N 1
ATOM 703 C CA . GLU A 1 89 ? 5.427 -0.227 -13.696 1.00 95.88 89 GLU A CA 1
ATOM 704 C C . GLU A 1 89 ? 6.410 -1.194 -14.378 1.00 95.88 89 GLU A C 1
ATOM 706 O O . GLU A 1 89 ? 7.092 -0.812 -15.328 1.00 95.88 89 GLU A O 1
ATOM 711 N N . ILE A 1 90 ? 6.450 -2.466 -13.964 1.00 96.44 90 ILE A N 1
ATOM 712 C CA . ILE A 1 90 ? 7.289 -3.491 -14.605 1.00 96.44 90 ILE A CA 1
ATOM 713 C C . ILE A 1 90 ? 6.895 -3.678 -16.074 1.00 96.44 90 ILE A C 1
ATOM 715 O O . ILE A 1 90 ? 7.776 -3.696 -16.932 1.00 96.44 90 ILE A O 1
ATOM 719 N N . ALA A 1 91 ? 5.597 -3.744 -16.383 1.00 97.50 91 ALA A N 1
ATOM 720 C CA . ALA A 1 91 ? 5.120 -3.863 -17.760 1.00 97.50 91 ALA A CA 1
ATOM 721 C C . ALA A 1 91 ? 5.545 -2.662 -18.626 1.00 97.50 91 ALA A C 1
ATOM 723 O O . ALA A 1 91 ? 5.953 -2.826 -19.778 1.00 97.50 91 ALA A O 1
ATOM 724 N N . THR A 1 92 ? 5.515 -1.455 -18.056 1.00 96.94 92 THR A N 1
ATOM 725 C CA . THR A 1 92 ? 5.994 -0.233 -18.720 1.00 96.94 92 THR A CA 1
ATOM 726 C C . THR A 1 92 ? 7.499 -0.301 -18.991 1.00 96.94 92 THR A C 1
ATOM 728 O O . THR A 1 92 ? 7.956 0.036 -20.083 1.00 96.94 92 THR A O 1
ATOM 731 N N . LEU A 1 93 ? 8.285 -0.779 -18.024 1.00 96.06 93 LEU A N 1
ATOM 732 C CA . LEU A 1 93 ? 9.726 -0.974 -18.182 1.00 96.06 93 LEU A CA 1
ATOM 733 C C . LEU A 1 93 ? 10.062 -2.037 -19.240 1.00 96.06 93 LEU A C 1
ATOM 735 O O . LEU A 1 93 ? 11.003 -1.843 -20.007 1.00 96.06 93 LEU A O 1
ATOM 739 N N . ASP A 1 94 ? 9.291 -3.123 -19.320 1.00 97.69 94 ASP A N 1
ATOM 740 C CA . ASP A 1 94 ? 9.444 -4.162 -20.348 1.00 97.69 94 ASP A CA 1
ATOM 741 C C . ASP A 1 94 ? 9.154 -3.628 -21.758 1.00 97.69 94 ASP A C 1
ATOM 743 O O . ASP A 1 94 ? 9.870 -3.946 -22.710 1.00 97.69 94 ASP A O 1
ATOM 747 N N . GLU A 1 95 ? 8.127 -2.786 -21.902 1.00 97.81 95 GLU A N 1
ATOM 748 C CA . GLU A 1 95 ? 7.828 -2.085 -23.154 1.00 97.81 95 GLU A CA 1
ATOM 749 C C . GLU A 1 95 ? 8.985 -1.171 -23.581 1.00 97.81 95 GLU A C 1
ATOM 751 O O . GLU A 1 95 ? 9.422 -1.221 -24.734 1.00 97.81 95 GLU A O 1
ATOM 756 N N . LEU A 1 96 ? 9.516 -0.366 -22.655 1.00 96.69 96 LEU A N 1
ATOM 757 C CA . LEU A 1 96 ? 10.648 0.525 -22.925 1.00 96.69 96 LEU A CA 1
ATOM 758 C C . LEU A 1 96 ? 11.911 -0.252 -23.304 1.00 96.69 96 LEU A C 1
ATOM 760 O O . LEU A 1 96 ? 12.585 0.109 -24.267 1.00 96.69 96 LEU A O 1
ATOM 764 N N . GLU A 1 97 ? 12.206 -1.335 -22.585 1.00 97.00 97 GLU A N 1
ATOM 765 C CA . GLU A 1 97 ? 13.314 -2.238 -22.891 1.00 97.00 97 GLU A CA 1
ATOM 766 C C . GLU A 1 97 ? 13.198 -2.772 -24.323 1.00 97.00 97 GLU A C 1
ATOM 768 O O . GLU A 1 97 ? 14.135 -2.629 -25.112 1.00 97.00 97 GLU A O 1
ATOM 773 N N . ARG A 1 98 ? 12.034 -3.318 -24.698 1.00 96.06 98 ARG A N 1
ATOM 774 C CA . ARG A 1 98 ? 11.802 -3.849 -26.048 1.00 96.06 98 ARG A CA 1
ATOM 775 C C . ARG A 1 98 ? 11.971 -2.778 -27.119 1.00 96.06 98 ARG A C 1
ATOM 777 O O . ARG A 1 98 ? 12.564 -3.046 -28.161 1.00 96.06 98 ARG A O 1
ATOM 784 N N . ARG A 1 99 ? 11.476 -1.565 -26.862 1.00 95.06 99 ARG A N 1
ATOM 785 C CA . ARG A 1 99 ? 11.616 -0.437 -27.785 1.00 95.06 99 ARG A CA 1
ATOM 786 C C . ARG A 1 99 ? 13.080 -0.087 -28.018 1.00 95.06 99 ARG A C 1
ATOM 788 O O . ARG A 1 99 ? 13.478 0.003 -29.171 1.00 95.06 99 ARG A O 1
ATOM 795 N N . ILE A 1 100 ? 13.871 0.035 -26.949 1.00 93.44 100 ILE A N 1
ATOM 796 C CA . ILE A 1 100 ? 15.311 0.319 -27.037 1.00 93.44 100 ILE A CA 1
ATOM 797 C C . ILE A 1 100 ? 16.032 -0.775 -27.836 1.00 93.44 100 ILE A C 1
ATOM 799 O O . ILE A 1 100 ? 16.860 -0.464 -28.694 1.00 93.44 100 ILE A O 1
ATOM 803 N N . TRP A 1 101 ? 15.694 -2.046 -27.598 1.00 90.94 101 TRP A N 1
ATOM 804 C CA . TRP A 1 101 ? 16.258 -3.172 -28.344 1.00 90.94 101 TRP A CA 1
ATOM 805 C C . TRP A 1 101 ? 15.981 -3.083 -29.847 1.00 90.94 101 TRP A C 1
ATOM 807 O O . TRP A 1 101 ? 16.908 -3.179 -30.650 1.00 90.94 101 TRP A O 1
ATOM 817 N N . VAL A 1 102 ? 14.725 -2.851 -30.231 1.00 91.44 102 VAL A N 1
ATOM 818 C CA . VAL A 1 102 ? 14.325 -2.778 -31.643 1.00 91.44 102 VAL A CA 1
ATOM 819 C C . VAL A 1 102 ? 14.944 -1.571 -32.348 1.00 91.44 102 VAL A C 1
ATOM 821 O O . VAL A 1 102 ? 15.420 -1.714 -33.470 1.00 91.44 102 VAL A O 1
ATOM 824 N N . THR A 1 103 ? 14.944 -0.392 -31.721 1.00 89.31 103 THR A N 1
ATOM 825 C CA . THR A 1 103 ? 15.375 0.847 -32.389 1.00 89.31 103 THR A CA 1
ATOM 826 C C . THR A 1 103 ? 16.883 1.014 -32.438 1.00 89.31 103 THR A C 1
ATOM 828 O O . THR A 1 103 ? 17.389 1.614 -33.383 1.00 89.31 103 THR A O 1
ATOM 831 N N . HIS A 1 104 ? 17.599 0.528 -31.424 1.00 85.94 104 HIS A N 1
ATOM 832 C CA . HIS A 1 104 ? 19.026 0.794 -31.299 1.00 85.94 104 HIS A CA 1
ATOM 833 C C . HIS A 1 104 ? 19.875 -0.448 -31.493 1.00 85.94 104 HIS A C 1
ATOM 835 O O . HIS A 1 104 ? 20.886 -0.341 -32.166 1.00 85.94 104 HIS A O 1
ATOM 841 N N . LEU A 1 105 ? 19.488 -1.609 -30.957 1.00 74.69 105 LEU A N 1
ATOM 842 C CA . LEU A 1 105 ? 20.377 -2.776 -30.909 1.00 74.69 105 LEU A CA 1
ATOM 843 C C . LEU A 1 105 ? 20.248 -3.712 -32.118 1.00 74.69 105 LEU A C 1
ATOM 845 O O . LEU A 1 105 ? 21.242 -4.290 -32.544 1.00 74.69 105 LEU A O 1
ATOM 849 N N . ASN A 1 106 ? 19.072 -3.802 -32.739 1.00 77.50 106 ASN A N 1
ATOM 850 C CA . ASN A 1 106 ? 18.892 -4.599 -33.960 1.00 77.50 106 ASN A CA 1
ATOM 851 C C . ASN A 1 106 ? 19.461 -3.935 -35.227 1.00 77.50 106 ASN A C 1
ATOM 853 O O . ASN A 1 106 ? 19.560 -4.586 -36.263 1.00 77.50 106 ASN A O 1
ATOM 857 N N . ALA A 1 107 ? 19.835 -2.654 -35.161 1.00 68.69 107 ALA A N 1
ATOM 858 C CA . ALA A 1 107 ? 20.444 -1.928 -36.274 1.00 68.69 107 ALA A CA 1
ATOM 859 C C . ALA A 1 107 ? 21.961 -2.183 -36.415 1.00 68.69 107 ALA A C 1
ATOM 861 O O . ALA A 1 107 ? 22.572 -1.701 -37.368 1.00 68.69 107 ALA A O 1
ATOM 862 N N . PHE A 1 108 ? 22.578 -2.939 -35.496 1.00 63.34 108 PHE A N 1
ATOM 863 C CA . PHE A 1 108 ? 24.005 -3.273 -35.545 1.00 63.34 108 PHE A CA 1
ATOM 864 C C . PHE A 1 108 ? 24.268 -4.449 -36.489 1.00 63.34 108 PHE A C 1
ATOM 866 O O . PHE A 1 108 ? 24.401 -5.593 -36.066 1.00 63.34 108 PHE A O 1
ATOM 873 N N . GLY A 1 109 ? 24.326 -4.144 -37.785 1.00 61.88 109 GLY A N 1
ATOM 874 C CA . GLY A 1 109 ? 24.923 -5.005 -38.810 1.00 61.88 109 GLY A CA 1
ATOM 875 C C . GLY A 1 109 ? 26.338 -4.580 -39.222 1.00 61.88 109 GLY A C 1
ATOM 876 O O . GLY A 1 109 ? 26.893 -5.191 -40.126 1.00 61.88 109 GLY A O 1
ATOM 877 N N . ASP A 1 110 ? 26.905 -3.544 -38.595 1.00 62.59 110 ASP A N 1
ATOM 878 C CA . ASP A 1 110 ? 28.198 -2.961 -38.970 1.00 62.59 110 ASP A CA 1
ATOM 879 C C . ASP A 1 110 ? 29.013 -2.643 -37.700 1.00 62.59 110 ASP A C 1
ATOM 881 O O . ASP A 1 110 ? 28.487 -2.042 -36.760 1.00 62.59 110 ASP A O 1
ATOM 885 N N . ASP A 1 111 ? 30.280 -3.069 -37.655 1.00 62.66 111 ASP A N 1
ATOM 886 C CA . ASP A 1 111 ? 31.153 -3.196 -36.464 1.00 62.66 111 ASP A CA 1
ATOM 887 C C . ASP A 1 111 ? 31.503 -1.876 -35.730 1.00 62.66 111 ASP A C 1
ATOM 889 O O . ASP A 1 111 ? 32.305 -1.855 -34.790 1.00 62.66 111 ASP A O 1
ATOM 893 N N . SER A 1 112 ? 30.912 -0.741 -36.112 1.00 65.25 112 SER A N 1
ATOM 894 C CA . SER A 1 112 ? 31.169 0.537 -35.451 1.00 65.25 112 SER A CA 1
ATOM 895 C C . SER A 1 112 ? 30.289 0.715 -34.209 1.00 65.25 112 SER A C 1
ATOM 897 O O . SER A 1 112 ? 29.087 0.977 -34.304 1.00 65.25 112 SER A O 1
ATOM 899 N N . VAL A 1 113 ? 30.901 0.637 -33.025 1.00 71.44 113 VAL A N 1
ATOM 900 C CA . VAL A 1 113 ? 30.274 1.040 -31.758 1.00 71.44 113 VAL A CA 1
ATOM 901 C C . VAL A 1 113 ? 29.934 2.532 -31.830 1.00 71.44 113 VAL A C 1
ATOM 903 O O . VAL A 1 113 ? 30.810 3.390 -31.736 1.00 71.44 113 VAL A O 1
ATOM 906 N N . SER A 1 114 ? 28.655 2.850 -32.016 1.00 76.62 114 SER A N 1
ATOM 907 C CA . SER A 1 114 ? 28.162 4.227 -32.054 1.00 76.62 114 SER A CA 1
ATOM 908 C C . SER A 1 114 ? 28.003 4.784 -30.634 1.00 76.62 114 SER A C 1
ATOM 910 O O . SER A 1 114 ? 27.626 4.068 -29.706 1.00 76.62 114 SER A O 1
ATOM 912 N N . GLU A 1 115 ? 28.215 6.089 -30.442 1.00 78.19 115 GLU A N 1
ATOM 913 C CA . GLU A 1 115 ? 27.920 6.780 -29.172 1.00 78.19 115 GLU A CA 1
ATOM 914 C C . GLU A 1 115 ? 26.460 6.548 -28.724 1.00 78.19 115 GLU A C 1
ATOM 916 O O . GLU A 1 115 ? 26.157 6.429 -27.533 1.00 78.19 115 GLU A O 1
ATOM 921 N N . PHE A 1 116 ? 25.548 6.412 -29.691 1.00 76.75 116 PHE A N 1
ATOM 922 C CA . PHE A 1 116 ? 24.143 6.096 -29.443 1.00 76.75 116 PHE A CA 1
ATOM 923 C C . PHE A 1 116 ? 23.945 4.706 -28.814 1.00 76.75 116 PHE A C 1
ATOM 925 O O . PHE A 1 116 ? 23.057 4.545 -27.974 1.00 76.75 116 PHE A O 1
ATOM 932 N N . SER A 1 117 ? 24.796 3.727 -29.136 1.00 82.50 117 SER A N 1
ATOM 933 C CA . SER A 1 117 ? 24.763 2.375 -28.560 1.00 82.50 117 SER A CA 1
ATOM 934 C C . SER A 1 117 ? 25.051 2.400 -27.063 1.00 82.50 117 SER A C 1
ATOM 936 O O . SER A 1 117 ? 24.349 1.765 -26.279 1.00 82.50 117 SER A O 1
ATOM 938 N N . LEU A 1 118 ? 26.052 3.179 -26.644 1.00 86.44 118 LEU A N 1
ATOM 939 C CA . LEU A 1 118 ? 26.441 3.284 -25.236 1.00 86.44 118 LEU A CA 1
ATOM 940 C C . LEU A 1 118 ? 25.333 3.924 -24.392 1.00 86.44 118 LEU A C 1
ATOM 942 O O . LEU A 1 118 ? 25.049 3.456 -23.288 1.00 86.44 118 LEU A O 1
ATOM 946 N N . LYS A 1 119 ? 24.647 4.944 -24.927 1.00 90.06 119 LYS A N 1
ATOM 947 C CA . LYS A 1 119 ? 23.483 5.557 -24.264 1.00 90.06 119 LYS A CA 1
ATOM 948 C C . LYS A 1 119 ? 22.317 4.572 -24.139 1.00 90.06 119 LYS A C 1
ATOM 950 O O . LYS A 1 119 ? 21.706 4.500 -23.074 1.00 90.06 119 LYS A O 1
ATOM 955 N N . ALA A 1 120 ? 22.040 3.779 -25.178 1.00 90.50 120 ALA A N 1
ATOM 956 C CA . ALA A 1 120 ? 21.012 2.737 -25.140 1.00 90.50 120 ALA A CA 1
ATOM 957 C C . ALA A 1 120 ? 21.324 1.649 -24.095 1.00 90.50 120 ALA A C 1
ATOM 959 O O . ALA A 1 120 ? 20.453 1.286 -23.304 1.00 90.50 120 ALA A O 1
ATOM 960 N N . VAL A 1 121 ? 22.577 1.185 -24.024 1.00 90.56 121 VAL A N 1
ATOM 961 C CA . VAL A 1 121 ? 23.030 0.228 -22.999 1.00 90.56 121 VAL A CA 1
ATOM 962 C C . VAL A 1 121 ? 22.903 0.822 -21.594 1.00 90.56 121 VAL A C 1
ATOM 964 O O . VAL A 1 121 ? 22.378 0.164 -20.697 1.00 90.56 121 VAL A O 1
ATOM 967 N N . GLY A 1 122 ? 23.303 2.081 -21.393 1.00 92.88 122 GLY A N 1
ATOM 968 C CA . GLY A 1 122 ? 23.124 2.772 -20.112 1.00 92.88 122 GLY A CA 1
ATOM 969 C C . GLY A 1 122 ? 21.652 2.885 -19.692 1.00 92.88 122 GLY A C 1
ATOM 970 O O . GLY A 1 122 ? 21.322 2.664 -18.523 1.00 92.88 122 GLY A O 1
ATOM 971 N N . ALA A 1 123 ? 20.749 3.152 -20.641 1.00 94.19 123 ALA A N 1
ATOM 972 C CA . ALA A 1 123 ? 19.310 3.177 -20.386 1.00 94.19 123 ALA A CA 1
ATOM 973 C C . ALA A 1 123 ? 18.773 1.789 -19.991 1.00 94.19 123 ALA A C 1
ATOM 975 O O . ALA A 1 123 ? 18.021 1.683 -19.023 1.00 94.19 123 ALA A O 1
ATOM 976 N N . LEU A 1 124 ? 19.209 0.719 -20.666 1.00 94.75 124 LEU A N 1
ATOM 977 C CA . LEU A 1 124 ? 18.843 -0.658 -20.316 1.00 94.75 124 LEU A CA 1
ATOM 978 C C . LEU A 1 124 ? 19.311 -1.043 -18.910 1.00 94.75 124 LEU A C 1
ATOM 980 O O . LEU A 1 124 ? 18.522 -1.575 -18.130 1.00 94.75 124 LEU A O 1
ATOM 984 N N . LEU A 1 125 ? 20.561 -0.738 -18.554 1.00 93.38 125 LEU A N 1
ATOM 985 C CA . LEU A 1 125 ? 21.078 -0.986 -17.205 1.00 93.38 125 LEU A CA 1
ATOM 986 C C . LEU A 1 125 ? 20.274 -0.221 -16.144 1.00 93.38 125 LEU A C 1
ATOM 988 O O . LEU A 1 125 ? 19.928 -0.789 -15.109 1.00 93.38 125 LEU A O 1
ATOM 992 N N . SER A 1 126 ? 19.900 1.028 -16.432 1.00 94.75 126 SER A N 1
ATOM 993 C CA . SER A 1 126 ? 19.053 1.838 -15.545 1.00 94.75 126 SER A CA 1
ATOM 994 C C . SER A 1 126 ? 17.647 1.243 -15.372 1.00 94.75 126 SER A C 1
ATOM 996 O O . SER A 1 126 ? 17.112 1.231 -14.262 1.00 94.75 126 SER A O 1
ATOM 998 N N . ILE A 1 127 ? 17.055 0.703 -16.446 1.00 95.12 127 ILE A N 1
ATOM 999 C CA . ILE A 1 127 ? 15.768 -0.012 -16.402 1.00 95.12 127 ILE A CA 1
ATOM 1000 C C . ILE A 1 127 ? 15.873 -1.258 -15.511 1.00 95.12 127 ILE A C 1
ATOM 1002 O O . ILE A 1 127 ? 15.007 -1.479 -14.660 1.00 95.12 127 ILE A O 1
ATOM 1006 N N . LYS A 1 128 ? 16.937 -2.058 -15.666 1.00 94.06 128 LYS A N 1
ATOM 1007 C CA . LYS A 1 128 ? 17.155 -3.263 -14.850 1.00 94.06 128 LYS A CA 1
ATOM 1008 C C . LYS A 1 128 ? 17.336 -2.926 -13.374 1.00 94.06 128 LYS A C 1
ATOM 1010 O O . LYS A 1 128 ? 16.690 -3.553 -12.538 1.00 94.06 128 LYS A O 1
ATOM 1015 N N . ASP A 1 129 ? 18.140 -1.914 -13.055 1.00 93.38 129 ASP A N 1
ATOM 1016 C CA . ASP A 1 129 ? 18.338 -1.468 -11.673 1.00 93.38 129 ASP A CA 1
ATOM 1017 C C . ASP A 1 129 ? 17.019 -1.015 -11.030 1.00 93.38 129 ASP A C 1
ATOM 1019 O O . ASP A 1 129 ? 16.663 -1.459 -9.936 1.00 93.38 129 ASP A O 1
ATOM 1023 N N . ARG A 1 130 ? 16.215 -0.213 -11.744 1.00 94.56 130 ARG A N 1
ATOM 1024 C CA . ARG A 1 130 ? 14.880 0.189 -11.273 1.00 94.56 130 ARG A CA 1
ATOM 1025 C C . ARG A 1 130 ? 13.975 -1.018 -11.018 1.00 94.56 130 ARG A C 1
ATOM 1027 O O . ARG A 1 130 ? 13.318 -1.064 -9.979 1.00 94.56 130 ARG A O 1
ATOM 1034 N N . ARG A 1 131 ? 13.967 -2.013 -11.913 1.00 94.38 131 ARG A N 1
ATOM 1035 C CA . ARG A 1 131 ? 13.200 -3.257 -11.733 1.00 94.38 131 ARG A CA 1
ATOM 1036 C C . ARG A 1 131 ? 13.646 -4.009 -10.481 1.00 94.38 131 ARG A C 1
ATOM 1038 O O . ARG A 1 131 ? 12.803 -4.435 -9.698 1.00 94.38 131 ARG A O 1
ATOM 1045 N N . TYR A 1 132 ? 14.951 -4.121 -10.248 1.00 93.31 132 TYR A N 1
ATOM 1046 C CA . TYR A 1 132 ? 15.463 -4.770 -9.045 1.00 93.31 132 TYR A CA 1
ATOM 1047 C C . TYR A 1 132 ? 15.069 -4.040 -7.761 1.00 93.31 132 TYR A C 1
ATOM 1049 O O . TYR A 1 132 ? 14.734 -4.696 -6.777 1.00 93.31 132 TYR A O 1
ATOM 1057 N N . ARG A 1 133 ? 15.039 -2.703 -7.765 1.00 91.62 133 ARG A N 1
ATOM 1058 C CA . ARG A 1 133 ? 14.542 -1.924 -6.620 1.00 91.62 133 ARG A CA 1
ATOM 1059 C C . ARG A 1 133 ? 13.047 -2.144 -6.377 1.00 91.62 133 ARG A C 1
ATOM 1061 O O . ARG A 1 133 ? 12.654 -2.348 -5.235 1.00 91.62 133 ARG A O 1
ATOM 1068 N N . LEU A 1 134 ? 12.224 -2.156 -7.430 1.00 90.38 134 LEU A N 1
ATOM 1069 C CA . LEU A 1 134 ? 10.776 -2.404 -7.321 1.00 90.38 134 LEU A CA 1
ATOM 1070 C C . LEU A 1 134 ? 10.457 -3.812 -6.810 1.00 90.38 134 LEU A C 1
ATOM 1072 O O . LEU A 1 134 ? 9.504 -3.996 -6.060 1.00 90.38 134 LEU A O 1
ATOM 1076 N N . LEU A 1 135 ? 11.276 -4.793 -7.184 1.00 90.75 135 LEU A N 1
ATOM 1077 C CA . LEU A 1 135 ? 11.168 -6.170 -6.704 1.00 90.75 135 LEU A CA 1
ATOM 1078 C C . LEU A 1 135 ? 11.785 -6.376 -5.309 1.00 90.75 135 LEU A C 1
ATOM 1080 O O . LEU A 1 135 ? 11.741 -7.487 -4.789 1.00 90.75 135 LEU A O 1
ATOM 1084 N N . GLY A 1 136 ? 12.385 -5.342 -4.708 1.00 90.38 136 GLY A N 1
ATOM 1085 C CA . GLY A 1 136 ? 13.071 -5.446 -3.418 1.00 90.38 136 GLY A CA 1
ATOM 1086 C C . GLY A 1 136 ? 14.351 -6.292 -3.451 1.00 90.38 136 GLY A C 1
ATOM 1087 O O . GLY A 1 136 ? 14.830 -6.715 -2.404 1.00 90.38 136 GLY A O 1
ATOM 1088 N N . LEU A 1 137 ? 14.910 -6.546 -4.638 1.00 87.75 137 LEU A N 1
ATOM 1089 C CA . LEU A 1 137 ? 16.140 -7.325 -4.832 1.00 87.75 137 LEU A CA 1
ATOM 1090 C C . LEU A 1 137 ? 17.402 -6.490 -4.572 1.00 87.75 137 LEU A C 1
ATOM 1092 O O . LEU A 1 137 ? 18.435 -7.024 -4.179 1.00 87.75 137 LEU A O 1
ATOM 1096 N N . VAL A 1 138 ? 17.320 -5.172 -4.765 1.00 81.56 138 VAL A N 1
ATOM 1097 C CA . VAL A 1 138 ? 18.386 -4.222 -4.423 1.00 81.56 138 VAL A CA 1
ATOM 1098 C C . VAL A 1 138 ? 17.992 -3.543 -3.119 1.00 81.56 138 VAL A C 1
ATOM 1100 O O . VAL A 1 138 ? 17.131 -2.666 -3.109 1.00 81.56 138 VAL A O 1
ATOM 1103 N N . GLY A 1 139 ? 18.588 -3.985 -2.010 1.00 61.81 139 GLY A N 1
ATOM 1104 C CA . GLY A 1 139 ? 18.296 -3.425 -0.689 1.00 61.81 139 GLY A CA 1
ATOM 1105 C C . GLY A 1 139 ? 18.167 -4.418 0.459 1.00 61.81 139 GLY A C 1
ATOM 1106 O O . GLY A 1 139 ? 17.877 -3.971 1.567 1.00 61.81 139 GLY A O 1
ATOM 1107 N N . THR A 1 140 ? 18.435 -5.721 0.284 1.00 46.22 140 THR A N 1
ATOM 1108 C CA . THR A 1 140 ? 18.837 -6.482 1.474 1.00 46.22 140 THR A CA 1
ATOM 1109 C C . THR A 1 140 ? 20.083 -5.778 2.007 1.00 46.22 140 THR A C 1
ATOM 1111 O O . THR A 1 140 ? 21.047 -5.663 1.235 1.00 46.22 140 THR A O 1
ATOM 1114 N N . PRO A 1 141 ? 20.106 -5.268 3.259 1.00 49.94 141 PRO A N 1
ATOM 1115 C CA . PRO A 1 141 ? 21.383 -4.925 3.867 1.00 49.94 141 PRO A CA 1
ATOM 1116 C C . PRO A 1 141 ? 22.274 -6.134 3.616 1.00 49.94 141 PRO A C 1
ATOM 1118 O O . PRO A 1 141 ? 21.806 -7.260 3.815 1.00 49.94 141 PRO A O 1
ATOM 1121 N N . LYS A 1 142 ? 23.476 -5.912 3.056 1.00 50.19 142 LYS A N 1
ATOM 1122 C CA . LYS A 1 142 ? 24.488 -6.965 2.893 1.00 50.19 142 LYS A CA 1
ATOM 1123 C C . LYS A 1 142 ? 24.370 -7.812 4.153 1.00 50.19 142 LYS A C 1
ATOM 1125 O O . LYS A 1 142 ? 24.510 -7.190 5.211 1.00 50.19 142 LYS A O 1
ATOM 1130 N N . PRO A 1 143 ? 23.964 -9.102 4.070 1.00 50.28 143 PRO A N 1
ATOM 1131 C CA . PRO A 1 143 ? 23.679 -9.873 5.269 1.00 50.28 143 PRO A CA 1
ATOM 1132 C C . PRO A 1 143 ? 24.885 -9.645 6.147 1.00 50.28 143 PRO A C 1
ATOM 1134 O O . PRO A 1 143 ? 26.011 -9.798 5.665 1.00 50.28 143 PRO A O 1
ATOM 1137 N N . GLU A 1 144 ? 24.659 -9.076 7.328 1.00 52.62 144 GLU A N 1
ATOM 1138 C CA . GLU A 1 144 ? 25.738 -8.801 8.250 1.00 52.62 144 GLU A CA 1
ATOM 1139 C C . GLU A 1 144 ? 26.281 -10.190 8.540 1.00 52.62 144 GLU A C 1
ATOM 1141 O O . GLU A 1 144 ? 25.648 -10.980 9.244 1.00 52.62 144 GLU A O 1
ATOM 1146 N N . ILE A 1 145 ? 27.350 -10.559 7.827 1.00 62.09 145 ILE A N 1
ATOM 1147 C CA . ILE A 1 145 ? 28.040 -11.816 8.020 1.00 62.09 145 ILE A CA 1
ATOM 1148 C C . ILE A 1 145 ? 28.599 -11.608 9.408 1.00 62.09 145 ILE A C 1
ATOM 1150 O O . ILE A 1 145 ? 29.658 -11.001 9.566 1.00 62.09 145 ILE A O 1
ATOM 1154 N N . ARG A 1 146 ? 27.827 -12.010 10.424 1.00 60.41 146 ARG A N 1
ATOM 1155 C CA . ARG A 1 146 ? 28.370 -12.170 11.757 1.00 60.41 146 ARG A CA 1
ATOM 1156 C C . ARG A 1 146 ? 29.585 -13.042 11.509 1.00 60.41 146 ARG A C 1
ATOM 1158 O O . ARG A 1 146 ? 29.397 -14.108 10.908 1.00 60.41 146 ARG A O 1
ATOM 1165 N N . PRO A 1 147 ? 30.802 -12.567 11.822 1.00 63.78 147 PRO A N 1
ATOM 1166 C CA . PRO A 1 147 ? 31.958 -13.427 11.707 1.00 63.78 147 PRO A CA 1
ATOM 1167 C C . PRO A 1 147 ? 31.559 -14.703 12.432 1.00 63.78 147 PRO A C 1
ATOM 1169 O O . PRO A 1 147 ? 31.118 -14.642 13.585 1.00 63.78 147 PRO A O 1
ATOM 1172 N N . VAL A 1 148 ? 31.554 -15.821 11.702 1.00 67.62 148 VAL A N 1
ATOM 1173 C CA . VAL A 1 148 ? 31.352 -17.121 12.331 1.00 67.62 148 VAL A CA 1
ATOM 1174 C C . VAL A 1 148 ? 32.381 -17.125 13.451 1.00 67.62 148 VAL A C 1
ATOM 1176 O O . VAL A 1 148 ? 33.542 -16.831 13.142 1.00 67.62 148 VAL A O 1
ATOM 1179 N N . PRO A 1 149 ? 31.980 -17.298 14.725 1.00 69.44 149 PRO A N 1
ATOM 1180 C CA . PRO A 1 149 ? 32.952 -17.381 15.797 1.00 69.44 149 PRO A CA 1
ATOM 1181 C C . PRO A 1 149 ? 33.934 -18.454 15.353 1.00 69.44 149 PRO A C 1
ATOM 1183 O O . PRO A 1 149 ? 33.547 -19.601 15.135 1.00 69.44 149 PRO A O 1
ATOM 1186 N N . THR A 1 150 ? 35.163 -18.043 15.050 1.00 76.25 150 THR A N 1
ATOM 1187 C CA . THR A 1 150 ? 36.213 -18.984 14.707 1.00 76.25 150 THR A CA 1
ATOM 1188 C C . THR A 1 150 ? 36.435 -19.747 15.987 1.00 76.25 150 THR A C 1
ATOM 1190 O O . THR A 1 150 ? 37.035 -19.199 16.913 1.00 76.25 150 THR A O 1
ATOM 1193 N N . LEU A 1 151 ? 35.858 -20.947 16.056 1.00 72.56 151 LEU A N 1
ATOM 1194 C CA . LEU A 1 151 ? 36.134 -21.877 17.130 1.00 72.56 151 LEU A CA 1
ATOM 1195 C C . LEU A 1 151 ? 37.651 -21.973 17.197 1.00 72.56 151 LEU A C 1
ATOM 1197 O O . LEU A 1 151 ? 38.338 -22.185 16.189 1.00 72.56 151 LEU A O 1
ATOM 1201 N N . THR A 1 152 ? 38.182 -21.706 18.376 1.00 82.25 152 THR A N 1
ATOM 1202 C CA . THR A 1 152 ? 39.580 -21.978 18.654 1.00 82.25 152 THR A CA 1
ATOM 1203 C C . THR A 1 152 ? 39.838 -23.459 18.384 1.00 82.25 152 THR A C 1
ATOM 1205 O O . THR A 1 152 ? 38.930 -24.291 18.396 1.00 82.25 152 THR A O 1
ATOM 1208 N N . ARG A 1 153 ? 41.092 -23.807 18.094 1.00 82.44 153 ARG A N 1
ATOM 1209 C CA . ARG A 1 153 ? 41.470 -25.201 17.834 1.00 82.44 153 ARG A CA 1
ATOM 1210 C C . ARG A 1 153 ? 41.005 -26.140 18.957 1.00 82.44 153 ARG A C 1
ATOM 1212 O O . ARG A 1 153 ? 40.575 -27.248 18.673 1.00 82.44 153 ARG A O 1
ATOM 1219 N N . GLU A 1 154 ? 41.046 -25.658 20.196 1.00 83.88 154 GLU A N 1
ATOM 1220 C CA . GLU A 1 154 ? 40.596 -26.384 21.386 1.00 83.88 154 GLU A CA 1
ATOM 1221 C C . GLU A 1 154 ? 39.085 -26.656 21.344 1.00 83.88 154 GLU A C 1
ATOM 1223 O O . GLU A 1 154 ? 38.660 -27.794 21.513 1.00 83.88 154 GLU A O 1
ATOM 1228 N N . GLU A 1 155 ? 38.273 -25.654 21.001 1.00 85.75 155 GLU A N 1
ATOM 1229 C CA . GLU A 1 155 ? 36.820 -25.820 20.854 1.00 85.75 155 GLU A CA 1
ATOM 1230 C C . GLU A 1 155 ? 36.448 -26.738 19.674 1.00 85.75 155 GLU A C 1
ATOM 1232 O O . GLU A 1 155 ? 35.430 -27.430 19.722 1.00 85.75 155 GLU A O 1
ATOM 1237 N N . HIS A 1 156 ? 37.272 -26.780 18.621 1.00 84.56 156 HIS A N 1
ATOM 1238 C CA . HIS A 1 156 ? 37.120 -27.741 17.525 1.00 84.56 156 HIS A CA 1
ATOM 1239 C C . HIS A 1 156 ? 37.391 -29.179 17.983 1.00 84.56 156 HIS A C 1
ATOM 1241 O O . HIS A 1 156 ? 36.598 -30.070 17.686 1.00 84.56 156 HIS A O 1
ATOM 1247 N N . GLU A 1 157 ? 38.476 -29.400 18.728 1.00 87.19 157 GLU A N 1
ATOM 1248 C CA . GLU A 1 157 ? 38.842 -30.720 19.251 1.00 87.19 157 GLU A CA 1
ATOM 1249 C C . GLU A 1 157 ? 37.806 -31.220 20.281 1.00 87.19 157 GLU A C 1
ATOM 1251 O O . GLU A 1 157 ? 37.431 -32.395 20.265 1.00 87.19 157 GLU A O 1
ATOM 1256 N N . GLU A 1 158 ? 37.257 -30.334 21.119 1.00 85.50 158 GLU A N 1
ATOM 1257 C CA . GLU A 1 158 ? 36.161 -30.670 22.038 1.00 85.50 158 GLU A CA 1
ATOM 1258 C C . GLU A 1 158 ? 34.857 -31.006 21.306 1.00 85.50 158 GLU A C 1
ATOM 1260 O O . GLU A 1 158 ? 34.192 -31.986 21.656 1.00 85.50 158 GLU A O 1
ATOM 1265 N N . ALA A 1 159 ? 34.495 -30.241 20.271 1.00 82.31 159 ALA A N 1
ATOM 1266 C CA . ALA A 1 159 ? 33.298 -30.504 19.478 1.00 82.31 159 ALA A CA 1
ATOM 1267 C C . ALA A 1 159 ? 33.399 -31.832 18.709 1.00 82.31 159 ALA A C 1
ATOM 1269 O O . ALA A 1 159 ? 32.434 -32.601 18.679 1.00 82.31 159 ALA A O 1
ATOM 1270 N N . GLU A 1 160 ? 34.564 -32.135 18.129 1.00 85.25 160 GLU A N 1
ATOM 1271 C CA . GLU A 1 160 ? 34.820 -33.408 17.448 1.00 85.25 160 GLU A CA 1
ATOM 1272 C C . GLU A 1 160 ? 34.790 -34.588 18.426 1.00 85.25 160 GLU A C 1
ATOM 1274 O O . GLU A 1 160 ? 34.160 -35.610 18.142 1.00 85.25 160 GLU A O 1
ATOM 1279 N N . SER A 1 161 ? 35.386 -34.433 19.611 1.00 86.75 161 SER A N 1
ATOM 1280 C CA . SER A 1 161 ? 35.356 -35.451 20.664 1.00 86.75 161 SER A CA 1
ATOM 1281 C C . SER A 1 161 ? 33.927 -35.693 21.169 1.00 86.75 161 SER A C 1
ATOM 1283 O O . SER A 1 161 ? 33.479 -36.837 21.245 1.00 86.75 161 SER A O 1
ATOM 1285 N N . ALA A 1 162 ? 33.151 -34.635 21.427 1.00 83.62 162 ALA A N 1
ATOM 1286 C CA . ALA A 1 162 ? 31.757 -34.744 21.858 1.00 83.62 162 ALA A CA 1
ATOM 1287 C C . ALA A 1 162 ? 30.861 -35.424 20.806 1.00 83.62 162 ALA A C 1
ATOM 1289 O O . ALA A 1 162 ? 30.022 -36.259 21.155 1.00 83.62 162 ALA A O 1
ATOM 1290 N N . MET A 1 163 ? 31.054 -35.122 19.515 1.00 81.69 163 MET A N 1
ATOM 1291 C CA . MET A 1 163 ? 30.342 -35.812 18.432 1.00 81.69 163 MET A CA 1
ATOM 1292 C C . MET A 1 163 ? 30.747 -37.285 18.318 1.00 81.69 163 MET A C 1
ATOM 1294 O O . MET A 1 163 ? 29.888 -38.144 18.093 1.00 81.69 163 MET A O 1
ATOM 1298 N N . PHE A 1 164 ? 32.031 -37.592 18.503 1.00 84.06 164 PHE A N 1
ATOM 1299 C CA . PHE A 1 164 ? 32.540 -38.959 18.475 1.00 84.06 164 PHE A CA 1
ATOM 1300 C C . PHE A 1 164 ? 31.933 -39.818 19.596 1.00 84.06 164 PHE A C 1
ATOM 1302 O O . PHE A 1 164 ? 31.457 -40.925 19.335 1.00 84.06 164 PHE A O 1
ATOM 1309 N N . TRP A 1 165 ? 31.860 -39.291 20.823 1.00 81.56 165 TRP A N 1
ATOM 1310 C CA . TRP A 1 165 ? 31.267 -40.005 21.959 1.00 81.56 165 TRP A CA 1
ATOM 1311 C C . TRP A 1 165 ? 29.751 -40.194 21.832 1.00 81.56 165 TRP A C 1
ATOM 1313 O O . TRP A 1 165 ? 29.265 -41.285 22.128 1.00 81.56 165 TRP A O 1
ATOM 1323 N N . ASN A 1 166 ? 29.006 -39.200 21.330 1.00 78.81 166 ASN A N 1
ATOM 1324 C CA . ASN A 1 166 ? 27.566 -39.360 21.078 1.00 78.81 166 ASN A CA 1
ATOM 1325 C C . ASN A 1 166 ? 27.280 -40.417 20.002 1.00 78.81 166 ASN A C 1
ATOM 1327 O O . ASN A 1 166 ? 26.377 -41.229 20.166 1.00 78.81 166 ASN A O 1
ATOM 1331 N N . THR A 1 167 ? 28.081 -40.457 18.935 1.00 80.81 167 THR A N 1
ATOM 1332 C CA . THR A 1 167 ? 27.898 -41.442 17.856 1.00 80.81 167 THR A CA 1
ATOM 1333 C C . THR A 1 167 ? 28.241 -42.862 18.327 1.00 80.81 167 THR A C 1
ATOM 1335 O O . THR A 1 167 ? 27.562 -43.814 17.958 1.00 80.81 167 THR A O 1
ATOM 1338 N N . MET A 1 168 ? 29.264 -43.035 19.171 1.00 75.62 168 MET A N 1
ATOM 1339 C CA . MET A 1 168 ? 29.629 -44.351 19.723 1.00 75.62 168 MET A CA 1
ATOM 1340 C C . MET A 1 168 ? 28.670 -44.840 20.820 1.00 75.62 168 MET A C 1
ATOM 1342 O O . MET A 1 168 ? 28.484 -46.050 20.961 1.00 75.62 168 MET A O 1
ATOM 1346 N N . GLY A 1 169 ? 28.036 -43.930 21.569 1.00 76.00 169 GLY A N 1
ATOM 1347 C CA . GLY A 1 169 ? 27.024 -44.269 22.576 1.00 76.00 169 GLY A CA 1
ATOM 1348 C C . GLY A 1 169 ? 25.802 -44.979 21.986 1.00 76.00 169 GLY A C 1
ATOM 1349 O O . GLY A 1 169 ? 25.330 -45.956 22.565 1.00 76.00 169 GLY A O 1
ATOM 1350 N N . ASP A 1 170 ? 25.364 -44.565 20.795 1.00 75.19 170 ASP A N 1
ATOM 1351 C CA . ASP A 1 170 ? 24.232 -45.179 20.087 1.00 75.19 170 ASP A CA 1
ATOM 1352 C C . ASP A 1 170 ? 24.554 -46.580 19.521 1.00 75.19 170 ASP A C 1
ATOM 1354 O O . ASP A 1 170 ? 23.648 -47.388 19.324 1.00 75.19 170 ASP A O 1
ATOM 1358 N N . TYR A 1 171 ? 25.833 -46.911 19.296 1.00 70.88 171 TYR A N 1
ATOM 1359 C CA . TYR A 1 171 ? 26.253 -48.218 18.760 1.00 70.88 171 TYR A CA 1
ATOM 1360 C C . TYR A 1 171 ? 26.501 -49.295 19.825 1.00 70.88 171 TYR A C 1
ATOM 1362 O O . TYR A 1 171 ? 26.527 -50.479 19.494 1.00 70.88 171 TYR A O 1
ATOM 1370 N N . LEU A 1 172 ? 26.696 -48.914 21.090 1.00 69.62 172 LEU A N 1
ATOM 1371 C CA . LEU A 1 172 ? 27.012 -49.845 22.185 1.00 69.62 172 LEU A CA 1
ATOM 1372 C C . LEU A 1 172 ? 25.819 -50.115 23.121 1.00 69.62 172 LEU A C 1
ATOM 1374 O O . LEU A 1 172 ? 25.971 -50.828 24.112 1.00 69.62 172 LEU A O 1
ATOM 1378 N N . GLY A 1 173 ? 24.644 -49.556 22.813 1.00 64.81 173 GLY A N 1
ATOM 1379 C CA . GLY A 1 173 ? 23.433 -49.609 23.638 1.00 64.81 173 GLY A CA 1
ATOM 1380 C C . GLY A 1 173 ? 22.237 -50.346 23.022 1.00 64.81 173 GLY A C 1
ATOM 1381 O O . GLY A 1 173 ? 21.111 -49.889 23.217 1.00 64.81 173 GLY A O 1
ATOM 1382 N N . ALA A 1 174 ? 22.452 -51.453 22.300 1.00 51.69 174 ALA A N 1
ATOM 1383 C CA . ALA A 1 174 ? 21.390 -52.352 21.823 1.00 51.69 174 ALA A CA 1
ATOM 1384 C C . ALA A 1 174 ? 21.726 -53.826 22.090 1.00 51.69 174 ALA A C 1
ATOM 1386 O O . ALA A 1 174 ? 22.876 -54.229 21.802 1.00 51.69 174 ALA A O 1
#